Protein AF-A0A6B2SFC5-F1 (afdb_monomer)

pLDDT: mean 78.7, std 19.56, range [32.75, 97.81]

Mean predicted aligned error: 10.83 Å

Foldseek 3Di:
DDDDDDDDPPDPPPDPPQQKWWADPDDDTHGADDDPFKGKDWDAFADAFIKIWGNAFADPQKWKDFVNHTFDWDDPPNTITMTGDGRHIGIMMMGGDDPPPPPD

Nearest PDB structures (foldseek):
  6w98-assembly1_A  TM=8.307E-01  e=1.049E-01  Mycobacteroides abscessus subsp. abscessus
  6wby-assembly1_A  TM=8.260E-01  e=1.449E-01  Mycobacteroides abscessus
  4fgm-assembly1_A  TM=5.055E-01  e=4.735E-01  Idiomarina loihiensis L2TR

Sequence (104 aa):
RLSQEDGSALWRVDRQVARAAVVPRTGDPEPVAAGPVELHTKIESGDEGRVLRLADSADPGWTATLDGRPLPRTTVDGWAQGFELPTAGGHLDVTYDTPMTRTA

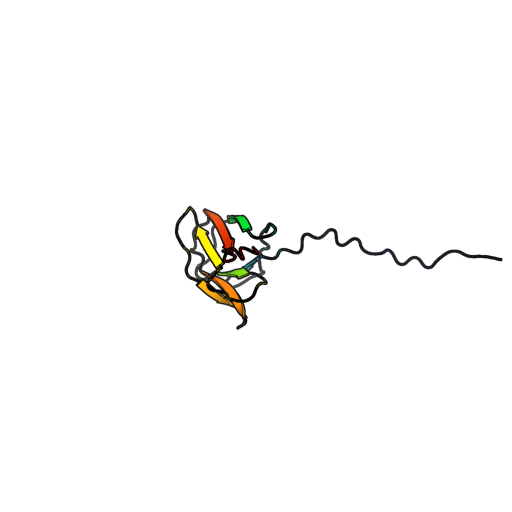Structure (mmCIF, N/CA/C/O backbone):
data_AF-A0A6B2SFC5-F1
#
_entry.id   AF-A0A6B2SFC5-F1
#
loop_
_atom_site.group_PDB
_atom_site.id
_atom_site.type_symbol
_atom_site.label_atom_id
_atom_site.label_alt_id
_atom_site.label_comp_id
_atom_site.label_asym_id
_atom_site.label_entity_id
_atom_site.label_seq_id
_atom_site.pdbx_PDB_ins_code
_atom_site.Cartn_x
_atom_site.Cartn_y
_atom_site.Cartn_z
_atom_site.occupancy
_atom_site.B_iso_or_equiv
_atom_site.auth_seq_id
_atom_site.auth_comp_id
_atom_site.auth_asym_id
_atom_site.auth_atom_id
_atom_site.pdbx_PDB_model_num
ATOM 1 N N . ARG A 1 1 ? 5.953 -50.573 -36.084 1.00 36.94 1 ARG A N 1
ATOM 2 C CA . ARG A 1 1 ? 4.549 -50.292 -35.697 1.00 36.94 1 ARG A CA 1
ATOM 3 C C . ARG A 1 1 ? 4.597 -49.586 -34.349 1.00 36.94 1 ARG A C 1
ATOM 5 O O . ARG A 1 1 ? 5.196 -50.183 -33.471 1.00 36.94 1 ARG A O 1
ATOM 12 N N . LEU A 1 2 ? 4.069 -48.350 -34.297 1.00 32.75 2 LEU A N 1
ATOM 13 C CA . LEU A 1 2 ? 3.696 -47.490 -33.147 1.00 32.75 2 LEU A CA 1
ATOM 14 C C . LEU A 1 2 ? 4.201 -47.927 -31.757 1.00 32.75 2 LEU A C 1
ATOM 16 O O . LEU A 1 2 ? 3.908 -49.038 -31.337 1.00 32.75 2 LEU A O 1
ATOM 20 N N . SER A 1 3 ? 4.963 -47.138 -31.003 1.00 37.50 3 SER A N 1
ATOM 21 C CA . SER A 1 3 ? 4.669 -45.822 -30.390 1.00 37.50 3 SER A CA 1
ATOM 22 C C . SER A 1 3 ? 4.767 -46.028 -28.883 1.00 37.50 3 SER A C 1
ATOM 24 O O . SER A 1 3 ? 4.238 -47.016 -28.385 1.00 37.50 3 SER A O 1
ATOM 26 N N . GLN A 1 4 ? 5.421 -45.109 -28.180 1.00 53.25 4 GLN A N 1
ATOM 27 C CA . GLN A 1 4 ? 5.081 -44.698 -26.816 1.00 53.25 4 GLN A CA 1
ATOM 28 C C . GLN A 1 4 ? 5.903 -43.441 -26.520 1.00 53.25 4 GLN A C 1
ATOM 30 O O . GLN A 1 4 ? 7.060 -43.495 -26.125 1.00 53.25 4 GLN A O 1
ATOM 35 N N . GLU A 1 5 ? 5.313 -42.343 -26.982 1.00 44.16 5 GLU A N 1
ATOM 36 C CA . GLU A 1 5 ? 5.164 -41.048 -26.318 1.00 44.16 5 GLU A CA 1
ATOM 37 C C . GLU A 1 5 ? 6.233 -40.691 -25.275 1.00 44.16 5 GLU A C 1
ATOM 39 O O . GLU A 1 5 ? 6.308 -41.254 -24.185 1.00 44.16 5 GLU A O 1
ATOM 44 N N . ASP A 1 6 ? 7.037 -39.704 -25.668 1.00 46.25 6 ASP A N 1
ATOM 45 C CA . ASP A 1 6 ? 7.982 -38.957 -24.852 1.00 46.25 6 ASP A CA 1
ATOM 46 C C . ASP A 1 6 ? 7.311 -38.465 -23.564 1.00 46.25 6 ASP A C 1
ATOM 48 O O . ASP A 1 6 ? 6.379 -37.658 -23.570 1.00 46.25 6 ASP A O 1
ATOM 52 N N . GLY A 1 7 ? 7.787 -39.005 -22.446 1.00 52.59 7 GLY A N 1
ATOM 53 C CA . GLY A 1 7 ? 7.426 -38.566 -21.115 1.00 52.59 7 GLY A CA 1
ATOM 54 C C . GLY A 1 7 ? 8.080 -37.228 -20.807 1.00 52.59 7 GLY A C 1
ATOM 55 O O . GLY A 1 7 ? 9.145 -37.179 -20.201 1.00 52.59 7 GLY A O 1
ATOM 56 N N . SER A 1 8 ? 7.403 -36.138 -21.138 1.00 52.25 8 SER A N 1
ATOM 57 C CA . 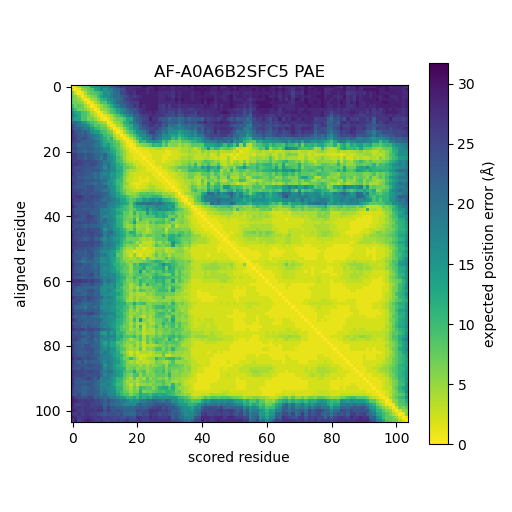SER A 1 8 ? 7.621 -34.853 -20.486 1.00 52.25 8 SER A CA 1
ATOM 58 C C . SER A 1 8 ? 6.444 -34.613 -19.549 1.00 52.25 8 SER A C 1
ATOM 60 O O . SER A 1 8 ? 5.359 -34.189 -19.941 1.00 52.25 8 SER A O 1
ATOM 62 N N . ALA A 1 9 ? 6.646 -34.948 -18.273 1.00 47.75 9 ALA A N 1
ATOM 63 C CA . ALA A 1 9 ? 5.728 -34.560 -17.218 1.00 47.75 9 ALA A CA 1
ATOM 64 C C . ALA A 1 9 ? 5.600 -33.028 -17.239 1.00 47.75 9 ALA A C 1
ATOM 66 O O . ALA A 1 9 ? 6.512 -32.311 -16.826 1.00 47.75 9 ALA A O 1
ATOM 67 N N . LEU A 1 10 ? 4.471 -32.535 -17.752 1.00 49.19 10 LEU A N 1
ATOM 68 C CA . LEU A 1 10 ? 4.024 -31.160 -17.577 1.00 49.19 10 LEU A CA 1
ATOM 69 C C . LEU A 1 10 ? 3.962 -30.921 -16.074 1.00 49.19 10 LEU A C 1
ATOM 71 O O . LEU A 1 10 ? 3.086 -31.447 -15.381 1.00 49.19 10 LEU A O 1
ATOM 75 N N . TRP A 1 11 ? 4.937 -30.188 -15.546 1.00 51.47 11 TRP A N 1
ATOM 76 C CA . TRP A 1 11 ? 4.880 -29.766 -14.164 1.00 51.47 11 TRP A CA 1
ATOM 77 C C . TRP A 1 11 ? 3.590 -28.964 -13.996 1.00 51.47 11 TRP A 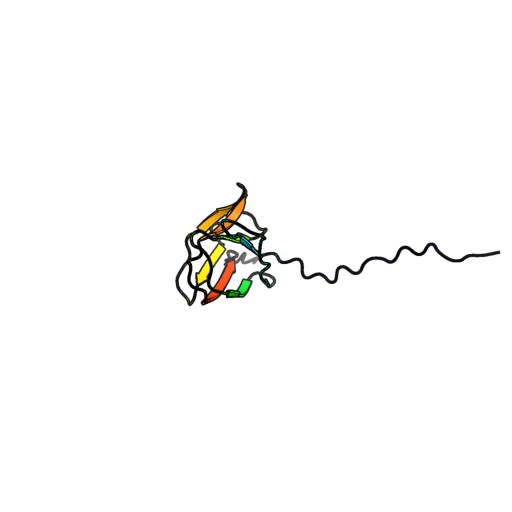C 1
ATOM 79 O O . TRP A 1 11 ? 3.362 -27.943 -14.641 1.00 51.47 11 TRP A O 1
ATOM 89 N N . ARG A 1 12 ? 2.696 -29.468 -13.147 1.00 44.84 12 ARG A N 1
ATOM 90 C CA . ARG A 1 12 ? 1.586 -28.680 -12.628 1.00 44.84 12 ARG A CA 1
ATOM 91 C C . ARG A 1 12 ? 2.200 -27.630 -11.713 1.00 44.84 12 ARG A C 1
ATOM 93 O O . ARG A 1 12 ? 2.598 -27.956 -10.599 1.00 44.84 12 ARG A O 1
ATOM 100 N N . VAL A 1 13 ? 2.276 -26.378 -12.154 1.00 47.97 13 VAL A N 1
ATOM 101 C CA . VAL A 1 13 ? 2.356 -25.259 -11.207 1.00 47.97 13 VAL A CA 1
ATOM 102 C C . VAL A 1 13 ? 0.937 -24.995 -10.726 1.00 47.97 13 VAL A C 1
ATOM 104 O O . VAL A 1 13 ? 0.253 -24.083 -11.162 1.00 47.97 13 VAL A O 1
ATOM 107 N N . ASP A 1 14 ? 0.504 -25.846 -9.800 1.00 40.34 14 ASP A N 1
ATOM 108 C CA . ASP A 1 14 ? -0.326 -25.393 -8.689 1.00 40.34 14 ASP A CA 1
ATOM 109 C C . ASP A 1 14 ? 0.650 -24.821 -7.651 1.00 40.34 14 ASP A C 1
ATOM 111 O O . ASP A 1 14 ? 1.001 -25.444 -6.655 1.00 40.34 14 ASP A O 1
ATOM 115 N N . ARG A 1 15 ? 1.257 -23.678 -7.979 1.00 39.75 15 ARG A N 1
ATOM 116 C CA . ARG A 1 15 ? 1.904 -22.836 -6.977 1.00 39.75 15 ARG A CA 1
ATOM 117 C C . ARG A 1 15 ? 1.122 -21.553 -6.993 1.00 39.75 15 ARG A C 1
ATOM 119 O O . ARG A 1 15 ? 1.146 -20.836 -7.989 1.00 39.75 15 ARG A O 1
ATOM 126 N N . GLN A 1 16 ? 0.438 -21.274 -5.896 1.00 41.00 16 GLN A N 1
ATOM 127 C CA . GLN A 1 16 ? 0.038 -19.914 -5.595 1.00 41.00 16 GLN A CA 1
ATOM 128 C C . GLN A 1 16 ? 1.327 -19.082 -5.574 1.00 41.00 16 GLN A C 1
ATOM 130 O O . GLN A 1 16 ? 2.116 -19.156 -4.635 1.00 41.00 16 GLN A O 1
ATOM 135 N N . VAL A 1 17 ? 1.630 -18.401 -6.681 1.00 49.28 17 VAL A N 1
ATOM 136 C CA . VAL A 1 17 ? 2.793 -17.521 -6.775 1.00 49.28 17 VAL A CA 1
ATOM 137 C C . VAL A 1 17 ? 2.460 -16.332 -5.886 1.00 49.28 17 VAL A C 1
ATOM 139 O O . VAL A 1 17 ? 1.573 -15.549 -6.226 1.00 49.28 17 VAL A O 1
ATOM 142 N N . ALA A 1 18 ? 3.093 -16.245 -4.716 1.00 57.03 18 ALA A N 1
ATOM 143 C CA . ALA A 1 18 ? 2.828 -15.168 -3.772 1.0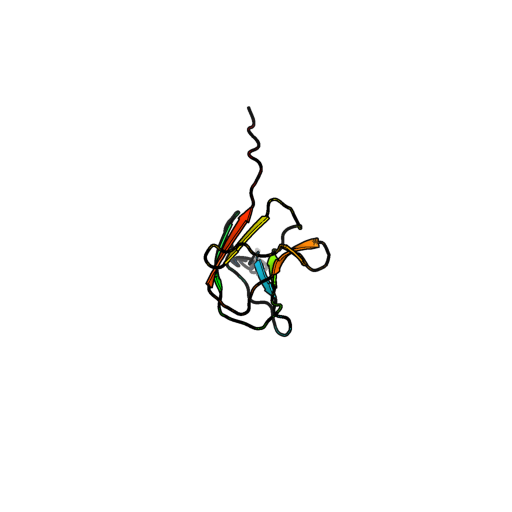0 57.03 18 ALA A CA 1
ATOM 144 C C . ALA A 1 18 ? 3.119 -13.820 -4.450 1.00 57.03 18 ALA A C 1
ATOM 146 O O . ALA A 1 18 ? 4.234 -13.566 -4.905 1.00 57.03 18 ALA A O 1
ATOM 147 N N . ARG A 1 19 ? 2.094 -12.970 -4.555 1.00 72.94 19 ARG A N 1
ATOM 148 C CA . ARG A 1 19 ? 2.206 -11.615 -5.121 1.00 72.94 19 ARG A CA 1
ATOM 149 C C . ARG A 1 19 ? 2.844 -10.629 -4.143 1.00 72.94 19 ARG A C 1
ATOM 151 O O . ARG A 1 19 ? 3.268 -9.559 -4.566 1.00 72.94 19 ARG A O 1
ATOM 158 N N . ALA A 1 20 ? 2.923 -10.986 -2.864 1.00 78.69 20 ALA A N 1
ATOM 159 C CA . ALA A 1 20 ? 3.482 -10.166 -1.802 1.00 78.69 20 ALA A CA 1
ATOM 160 C C . ALA A 1 20 ? 4.512 -10.959 -0.990 1.00 78.69 20 ALA A C 1
ATOM 162 O O . ALA A 1 20 ? 4.375 -12.172 -0.816 1.00 78.69 20 ALA A O 1
ATOM 163 N N . ALA A 1 21 ? 5.533 -10.268 -0.490 1.00 85.88 21 ALA A N 1
ATOM 164 C CA . ALA A 1 21 ? 6.514 -10.825 0.433 1.00 85.88 21 ALA A CA 1
A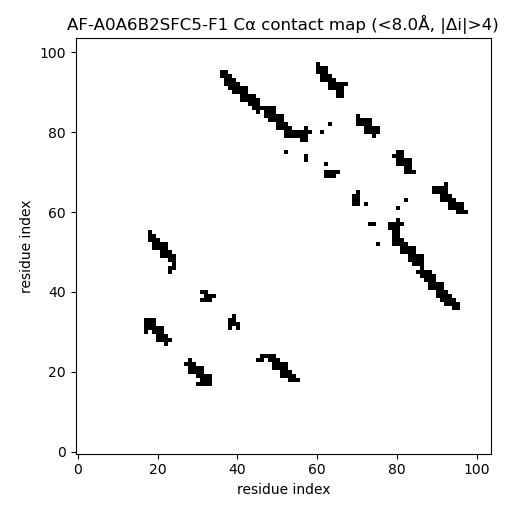TOM 165 C C . ALA A 1 21 ? 6.941 -9.776 1.469 1.00 85.88 21 ALA A C 1
ATOM 167 O O . ALA A 1 21 ? 7.075 -8.595 1.139 1.00 85.88 21 ALA A O 1
ATOM 168 N N . VAL A 1 22 ? 7.190 -10.202 2.706 1.00 85.81 22 VAL A N 1
ATOM 169 C CA . VAL A 1 22 ? 7.896 -9.386 3.699 1.00 85.81 22 VAL A CA 1
ATOM 170 C C . VAL A 1 22 ? 9.389 -9.541 3.450 1.00 85.81 22 VAL A C 1
ATOM 172 O O . VAL A 1 22 ? 9.925 -10.647 3.479 1.00 85.81 22 VAL A O 1
ATOM 175 N N . VAL A 1 23 ? 10.059 -8.424 3.191 1.00 91.00 23 VAL A N 1
ATOM 176 C CA . VAL A 1 23 ? 11.501 -8.373 2.961 1.00 91.00 23 VAL A CA 1
ATOM 177 C C . VAL A 1 23 ? 12.163 -7.842 4.236 1.00 91.00 23 VAL A C 1
ATOM 179 O O . VAL A 1 23 ? 11.975 -6.666 4.576 1.00 91.00 23 VAL A O 1
ATOM 182 N N . PRO A 1 24 ? 12.898 -8.686 4.984 1.00 78.69 24 PRO A N 1
ATOM 183 C CA . PRO A 1 24 ? 13.662 -8.230 6.135 1.00 78.69 24 PRO A CA 1
ATOM 184 C C . PRO A 1 24 ? 14.895 -7.433 5.685 1.00 78.69 24 PRO A C 1
ATOM 186 O O . PRO A 1 24 ? 15.356 -7.550 4.551 1.00 78.69 24 PRO A O 1
ATOM 189 N N . ARG A 1 25 ? 15.479 -6.645 6.598 1.00 81.12 25 ARG A N 1
ATOM 190 C CA . ARG A 1 25 ? 16.746 -5.932 6.337 1.00 8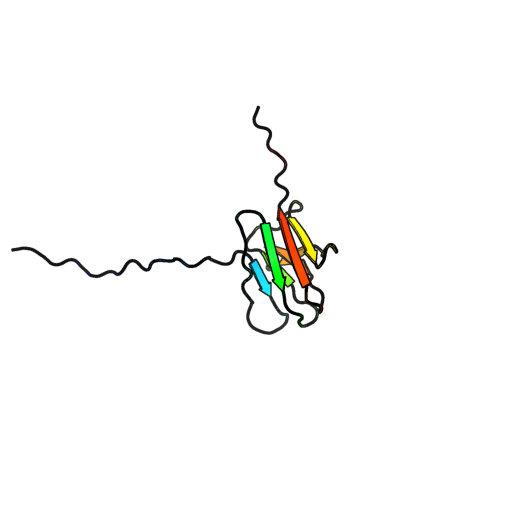1.12 25 ARG A CA 1
ATOM 191 C C . ARG A 1 25 ? 17.897 -6.905 6.046 1.00 81.12 25 ARG A C 1
ATOM 193 O O . ARG A 1 25 ? 18.798 -6.593 5.274 1.00 81.12 25 ARG A O 1
ATOM 200 N N . THR A 1 26 ? 17.864 -8.070 6.688 1.00 75.06 26 THR A N 1
ATOM 201 C CA . THR A 1 26 ? 18.812 -9.172 6.517 1.00 75.06 26 THR A CA 1
ATOM 202 C C . THR A 1 26 ? 18.053 -10.494 6.582 1.00 75.06 26 THR A C 1
ATOM 204 O O . THR A 1 26 ? 17.252 -10.669 7.496 1.00 75.06 26 THR A O 1
ATOM 207 N N . GLY A 1 27 ? 18.329 -11.423 5.667 1.00 81.56 27 GLY A N 1
ATOM 208 C CA . GLY A 1 27 ? 17.663 -12.731 5.598 1.00 81.56 27 GLY A CA 1
ATOM 209 C C . GLY A 1 27 ? 16.813 -12.908 4.339 1.00 81.56 27 GLY A C 1
ATOM 210 O O . GLY A 1 27 ? 16.790 -12.037 3.469 1.00 81.56 27 GLY A O 1
ATOM 211 N N . ASP A 1 28 ? 16.147 -14.056 4.237 1.00 82.12 28 ASP A N 1
ATOM 212 C CA . ASP A 1 28 ? 15.327 -14.420 3.080 1.00 82.12 28 ASP A CA 1
ATOM 213 C C . ASP A 1 28 ? 13.916 -13.793 3.141 1.00 82.12 28 ASP A C 1
ATOM 215 O O . ASP A 1 28 ? 13.359 -13.641 4.232 1.00 82.12 28 ASP A O 1
ATOM 219 N N . PRO A 1 29 ? 13.302 -13.442 1.992 1.00 81.75 29 PRO A N 1
ATOM 220 C CA . PRO A 1 29 ? 11.929 -12.941 1.948 1.00 81.75 29 PRO A CA 1
ATOM 221 C C . PRO A 1 29 ? 10.893 -13.982 2.395 1.00 81.75 29 PRO A C 1
ATOM 223 O O . PRO A 1 29 ? 10.936 -15.138 1.969 1.00 81.75 29 PRO A O 1
ATOM 226 N N . GLU A 1 30 ? 9.900 -13.543 3.168 1.00 83.44 30 GLU A N 1
ATOM 227 C CA . GLU A 1 30 ? 8.776 -14.376 3.604 1.00 83.44 30 GLU A CA 1
ATOM 228 C C . GLU A 1 30 ? 7.552 -14.151 2.696 1.00 83.44 30 GLU A C 1
ATOM 230 O O . GLU A 1 30 ? 7.079 -13.016 2.589 1.00 83.44 30 GLU A O 1
ATOM 235 N N . PRO A 1 31 ? 7.015 -15.186 2.020 1.00 80.31 31 PRO A N 1
ATOM 236 C CA . PRO A 1 31 ? 5.865 -15.033 1.133 1.00 80.31 31 PRO A CA 1
ATOM 237 C C . PRO A 1 31 ? 4.574 -14.753 1.909 1.00 80.31 31 PRO A C 1
ATOM 239 O O . PRO A 1 31 ? 4.296 -15.385 2.926 1.00 80.31 31 PRO A O 1
ATOM 242 N N . VAL A 1 32 ? 3.735 -13.871 1.364 1.00 75.56 32 VAL A N 1
ATOM 243 C CA . VAL A 1 32 ? 2.436 -13.512 1.941 1.00 75.56 32 VAL A CA 1
ATOM 244 C C . VAL A 1 32 ? 1.294 -13.905 0.999 1.00 75.56 32 VAL A C 1
ATOM 246 O O . VAL A 1 32 ? 1.336 -13.639 -0.206 1.00 75.56 32 VAL A O 1
ATOM 249 N N . ALA A 1 33 ? 0.265 -14.555 1.548 1.00 69.69 33 ALA A N 1
ATOM 250 C CA . ALA A 1 33 ? -0.889 -15.038 0.794 1.00 69.69 33 ALA A CA 1
ATOM 251 C C . ALA A 1 33 ? -1.806 -13.886 0.352 1.00 69.69 33 ALA A C 1
ATOM 253 O O . ALA A 1 33 ? -2.489 -13.300 1.183 1.00 69.69 33 ALA A O 1
ATOM 254 N N . ALA A 1 34 ? -1.853 -13.596 -0.951 1.00 59.84 34 ALA A N 1
ATOM 255 C CA . ALA A 1 34 ? -2.675 -12.534 -1.534 1.00 59.84 34 ALA A CA 1
ATOM 256 C C . ALA A 1 34 ? -3.837 -13.078 -2.378 1.00 59.84 34 ALA A C 1
ATOM 258 O O . ALA A 1 34 ? -3.670 -14.045 -3.127 1.00 59.84 34 ALA A O 1
ATOM 259 N N . GLY A 1 35 ? -5.001 -12.434 -2.259 1.00 56.09 35 GLY A N 1
ATOM 260 C CA . GLY A 1 35 ? -6.163 -12.621 -3.123 1.00 56.09 35 GLY A CA 1
ATOM 261 C C . GLY A 1 35 ? -6.122 -11.717 -4.368 1.00 56.09 35 GLY A C 1
ATOM 262 O O . GLY A 1 35 ? -5.146 -11.000 -4.582 1.00 56.09 35 GLY A O 1
ATOM 263 N N . PRO A 1 36 ? -7.168 -11.742 -5.218 1.00 57.62 36 PRO A N 1
ATOM 264 C CA . PRO A 1 36 ? -7.151 -11.110 -6.542 1.00 57.62 36 PRO A CA 1
ATOM 265 C C . PRO A 1 36 ? -6.937 -9.588 -6.566 1.00 57.62 36 PRO A C 1
ATOM 267 O O . PRO A 1 36 ? -6.497 -9.082 -7.592 1.00 57.62 36 PRO A O 1
ATOM 270 N N . VAL A 1 37 ? -7.238 -8.862 -5.483 1.00 61.59 37 VAL A N 1
ATOM 271 C CA . VAL A 1 37 ? -7.051 -7.393 -5.371 1.00 61.59 37 VAL A CA 1
ATOM 272 C C . VAL A 1 37 ? -6.672 -6.967 -3.937 1.00 61.59 37 VAL A C 1
ATOM 274 O O . VAL A 1 37 ? -6.385 -5.803 -3.665 1.00 61.59 37 VAL A O 1
ATOM 277 N N . GLU A 1 38 ? -6.639 -7.916 -3.003 1.00 74.19 38 GLU A N 1
ATOM 278 C CA . GLU A 1 38 ? -6.538 -7.639 -1.576 1.00 74.19 38 GLU A CA 1
ATOM 279 C C . GLU A 1 38 ? -5.721 -8.715 -0.849 1.00 74.19 38 GLU A C 1
ATOM 281 O O . GLU A 1 38 ? -5.710 -9.893 -1.221 1.00 74.19 38 GLU A O 1
ATOM 286 N N . LEU A 1 39 ? -4.987 -8.285 0.171 1.00 81.38 39 LEU A N 1
ATOM 287 C CA . LEU A 1 39 ? -4.152 -9.102 1.044 1.00 81.38 39 LEU A CA 1
ATOM 288 C C . LEU A 1 39 ? -4.711 -8.977 2.456 1.00 81.38 39 LEU A C 1
ATOM 290 O O . LEU A 1 39 ? -4.737 -7.872 2.988 1.00 81.38 39 LEU A O 1
ATOM 294 N N . HIS A 1 40 ? -5.086 -10.101 3.063 1.00 86.38 40 HIS A N 1
ATOM 295 C CA . HIS A 1 40 ? -5.544 -10.162 4.451 1.00 86.38 40 HIS A CA 1
ATOM 296 C C . HIS A 1 40 ? -4.809 -11.292 5.146 1.00 86.38 40 HIS A C 1
ATOM 298 O O . HIS A 1 40 ? -5.074 -12.471 4.897 1.00 86.38 40 HIS A O 1
ATOM 304 N N . THR A 1 41 ? -3.841 -10.952 5.987 1.00 86.25 41 THR A N 1
ATOM 305 C CA . THR A 1 41 ? -3.021 -11.97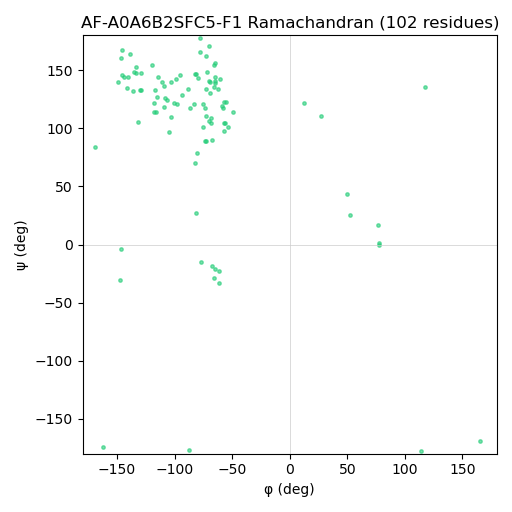0 6.639 1.00 86.25 41 THR A CA 1
ATOM 306 C C . THR A 1 41 ? -2.595 -11.548 8.031 1.00 86.25 41 THR A C 1
ATOM 308 O O . THR A 1 41 ? -2.557 -10.370 8.376 1.00 86.25 41 THR A O 1
ATOM 311 N N . LYS A 1 42 ? -2.203 -12.531 8.835 1.00 90.00 42 LYS A N 1
ATOM 312 C CA . LYS A 1 42 ? -1.424 -12.268 10.036 1.00 90.00 42 LYS A CA 1
ATOM 313 C C . LYS A 1 42 ? 0.058 -12.268 9.671 1.00 90.00 42 LYS A C 1
ATOM 315 O O . LYS A 1 42 ? 0.513 -13.184 8.990 1.00 90.00 42 LYS A O 1
ATOM 320 N N . ILE A 1 43 ? 0.790 -11.271 10.153 1.00 90.94 43 ILE A N 1
ATOM 321 C CA . ILE A 1 43 ? 2.253 -11.226 10.083 1.00 90.94 43 ILE A CA 1
ATOM 322 C C . ILE A 1 43 ? 2.838 -11.297 11.491 1.00 90.94 43 ILE A C 1
ATOM 324 O O . ILE A 1 43 ? 2.268 -10.751 12.444 1.00 90.94 43 ILE A O 1
ATOM 328 N N . GLU A 1 44 ? 3.974 -11.969 11.635 1.00 92.50 44 GLU A N 1
ATOM 329 C CA . GLU A 1 44 ? 4.676 -12.048 12.915 1.00 92.50 44 GLU A CA 1
ATOM 330 C C . GLU A 1 44 ? 5.449 -10.754 13.203 1.00 92.50 44 GLU A C 1
ATOM 332 O O . GLU A 1 44 ? 5.630 -9.898 12.329 1.00 92.50 44 GLU A O 1
ATOM 337 N N . SER A 1 45 ? 5.884 -10.577 14.450 1.00 91.12 45 SER A N 1
ATOM 338 C CA . SER A 1 45 ? 6.830 -9.514 14.803 1.00 91.12 45 SER A CA 1
ATOM 339 C C . SER A 1 45 ? 8.186 -9.767 14.142 1.00 91.12 45 SER A C 1
ATOM 341 O O . SER A 1 45 ? 8.535 -10.908 13.855 1.00 91.12 45 SER A O 1
ATOM 343 N N . GLY A 1 46 ? 8.963 -8.715 13.905 1.00 90.56 46 GLY A N 1
ATOM 344 C CA . GLY A 1 46 ? 10.273 -8.836 13.270 1.00 90.56 46 GLY A CA 1
ATOM 345 C C . GLY A 1 46 ? 11.153 -7.612 13.474 1.00 90.56 46 GLY A C 1
ATOM 346 O O . GLY A 1 46 ? 10.801 -6.685 14.206 1.00 90.56 46 GLY A O 1
ATOM 347 N N . ASP A 1 47 ? 12.308 -7.627 12.816 1.00 91.31 47 ASP A N 1
ATOM 348 C CA . ASP A 1 47 ? 13.300 -6.562 12.912 1.00 91.31 47 ASP A CA 1
ATOM 349 C C . ASP A 1 47 ? 12.810 -5.222 12.359 1.00 91.31 47 ASP A C 1
ATOM 351 O O . ASP A 1 47 ? 11.924 -5.128 11.504 1.00 91.31 47 ASP A O 1
ATOM 355 N N . GLU A 1 48 ? 13.434 -4.154 12.846 1.00 90.31 48 GLU A N 1
ATOM 356 C CA . GLU A 1 48 ? 13.151 -2.800 12.394 1.00 90.31 48 GLU A CA 1
ATOM 357 C C . GLU A 1 48 ? 13.547 -2.606 10.921 1.00 90.31 48 GLU A C 1
ATOM 359 O O . GLU A 1 48 ? 14.576 -3.098 10.448 1.00 90.31 48 GLU A O 1
ATOM 364 N N . GLY A 1 49 ? 12.770 -1.807 10.188 1.00 90.12 49 GLY A N 1
ATOM 365 C CA . GLY A 1 49 ? 13.063 -1.452 8.797 1.00 90.12 49 GLY A CA 1
ATOM 366 C C . GLY A 1 49 ? 12.741 -2.554 7.790 1.00 90.12 49 GLY A C 1
ATOM 367 O O . GLY A 1 49 ? 13.236 -2.511 6.667 1.00 90.12 49 GLY A O 1
ATOM 368 N N . ARG A 1 50 ? 11.937 -3.545 8.182 1.00 96.44 50 ARG A N 1
ATOM 369 C CA . ARG A 1 50 ? 11.352 -4.515 7.254 1.00 96.44 50 ARG A CA 1
ATOM 370 C C . ARG A 1 50 ? 10.262 -3.852 6.403 1.00 96.44 50 ARG A C 1
ATOM 372 O O . ARG A 1 50 ? 9.573 -2.932 6.850 1.00 96.44 50 ARG A O 1
ATOM 379 N N . VAL A 1 51 ? 10.110 -4.326 5.171 1.00 96.12 51 VAL A N 1
ATOM 380 C CA . VAL A 1 51 ? 9.198 -3.738 4.181 1.00 96.12 51 VAL A CA 1
ATOM 381 C C . VAL A 1 51 ? 8.324 -4.833 3.590 1.00 96.12 51 VAL A C 1
ATOM 383 O O . VAL A 1 51 ? 8.819 -5.883 3.186 1.00 96.12 51 VAL A O 1
ATOM 386 N N . LEU A 1 52 ? 7.018 -4.587 3.507 1.00 95.31 52 LEU A N 1
ATOM 387 C CA . LEU A 1 52 ? 6.148 -5.378 2.647 1.00 95.31 52 LEU A CA 1
ATOM 388 C C . LEU A 1 52 ? 6.393 -4.950 1.202 1.00 95.31 52 LEU A C 1
ATOM 390 O O . LEU A 1 52 ? 6.180 -3.786 0.876 1.00 95.31 52 LEU A O 1
ATOM 394 N N . ARG A 1 53 ? 6.795 -5.878 0.337 1.00 94.56 53 ARG A N 1
ATOM 395 C CA . ARG A 1 53 ? 6.976 -5.649 -1.099 1.00 94.56 53 ARG A CA 1
ATOM 396 C C . ARG A 1 53 ? 5.869 -6.354 -1.874 1.00 94.56 53 ARG A C 1
ATOM 398 O O . ARG A 1 53 ? 5.693 -7.567 -1.738 1.00 94.56 53 ARG A O 1
ATOM 405 N N . LEU A 1 54 ? 5.170 -5.612 -2.724 1.00 91.12 54 LEU A N 1
ATOM 406 C CA . LEU A 1 54 ? 4.224 -6.157 -3.693 1.00 91.12 54 LEU A CA 1
ATOM 407 C C . LEU A 1 54 ? 4.917 -6.341 -5.045 1.00 91.12 54 LEU A C 1
ATOM 409 O O . LEU A 1 54 ? 5.766 -5.546 -5.432 1.00 91.12 54 LEU A O 1
ATOM 413 N N . ALA A 1 55 ? 4.543 -7.372 -5.795 1.00 87.19 55 ALA A N 1
ATOM 414 C CA . ALA A 1 55 ? 5.010 -7.601 -7.163 1.00 87.19 55 ALA A CA 1
ATOM 415 C C . ALA A 1 55 ? 4.245 -6.761 -8.211 1.00 87.19 55 ALA A C 1
ATOM 417 O O . ALA A 1 55 ? 4.148 -7.168 -9.367 1.00 87.19 55 ALA A O 1
ATOM 418 N N . ASP A 1 56 ? 3.715 -5.610 -7.800 1.00 87.38 56 ASP A N 1
ATOM 419 C CA . ASP A 1 56 ? 2.950 -4.666 -8.613 1.00 87.38 56 ASP A CA 1
ATOM 420 C C . ASP A 1 56 ? 3.650 -3.305 -8.637 1.00 87.38 56 ASP A C 1
ATOM 422 O O . ASP A 1 56 ? 4.415 -2.970 -7.728 1.00 87.38 56 ASP A O 1
ATOM 426 N N . SER A 1 57 ? 3.404 -2.523 -9.688 1.00 88.19 57 SER A N 1
ATOM 427 C CA . SER A 1 57 ? 3.974 -1.182 -9.822 1.00 88.19 57 SER A CA 1
ATOM 428 C C . SER A 1 57 ? 3.535 -0.274 -8.673 1.00 88.19 57 SER A C 1
ATOM 430 O O . SER A 1 57 ? 2.386 -0.321 -8.231 1.00 88.19 57 SER A O 1
ATOM 432 N N . ALA A 1 58 ? 4.451 0.579 -8.215 1.00 90.88 58 ALA A N 1
ATOM 433 C CA . ALA A 1 58 ? 4.143 1.625 -7.252 1.00 90.88 58 ALA A CA 1
ATOM 434 C C . ALA A 1 58 ? 3.031 2.536 -7.793 1.00 90.88 58 ALA A C 1
ATOM 436 O O . ALA A 1 58 ? 3.172 3.127 -8.864 1.00 90.88 58 ALA A O 1
ATOM 437 N N . ASP A 1 59 ? 1.935 2.641 -7.044 1.00 91.00 59 ASP A N 1
ATOM 438 C CA . ASP A 1 59 ? 0.733 3.366 -7.455 1.00 91.00 59 ASP A CA 1
ATOM 439 C C . ASP A 1 59 ? 0.009 3.948 -6.224 1.00 91.00 59 ASP A C 1
ATOM 441 O O . ASP A 1 59 ? -0.050 3.296 -5.172 1.00 91.00 59 ASP A O 1
ATOM 445 N N . PRO A 1 60 ? -0.529 5.181 -6.298 1.00 88.25 60 PRO A N 1
ATOM 446 C CA . PRO A 1 60 ? -1.224 5.801 -5.171 1.00 88.25 60 PRO A CA 1
ATOM 447 C C . PRO A 1 60 ? -2.517 5.082 -4.762 1.00 88.25 60 PRO A C 1
ATOM 449 O O . PRO A 1 60 ? -2.926 5.245 -3.611 1.00 88.25 60 PRO A O 1
ATOM 452 N N . GLY A 1 61 ? -3.128 4.280 -5.643 1.00 90.12 61 GLY A N 1
ATOM 453 C CA . GLY A 1 61 ? -4.322 3.483 -5.344 1.00 90.12 61 GLY A CA 1
ATOM 454 C C . GLY A 1 61 ? -4.075 2.359 -4.334 1.00 90.12 61 GLY A C 1
ATOM 455 O O . GLY A 1 61 ? -5.016 1.883 -3.703 1.00 90.12 61 GLY A O 1
ATOM 456 N N . TRP A 1 62 ? -2.817 1.964 -4.110 1.00 93.31 62 TRP A N 1
ATOM 457 C CA . TRP A 1 62 ? -2.479 1.002 -3.064 1.00 93.31 62 TRP A CA 1
ATOM 458 C C . TRP A 1 62 ? -2.585 1.628 -1.671 1.00 93.31 62 TRP A C 1
ATOM 460 O O . TRP A 1 62 ? -2.025 2.701 -1.400 1.00 93.31 62 TRP A O 1
ATOM 470 N N . THR A 1 63 ? -3.225 0.915 -0.749 1.00 93.94 63 THR A N 1
ATOM 471 C CA . THR A 1 63 ? -3.271 1.260 0.676 1.00 93.94 63 THR A CA 1
ATOM 472 C C . THR A 1 63 ? -2.974 0.039 1.534 1.00 93.94 63 THR A C 1
ATOM 474 O O . THR A 1 63 ? -3.289 -1.080 1.141 1.00 93.94 63 THR A O 1
ATOM 477 N N . ALA A 1 64 ? -2.347 0.252 2.692 1.00 95.38 64 ALA A N 1
ATOM 478 C CA . ALA A 1 64 ? -2.053 -0.809 3.645 1.00 95.38 64 ALA A CA 1
ATOM 479 C C . ALA A 1 64 ? -2.264 -0.343 5.085 1.00 95.38 64 ALA A C 1
ATOM 481 O O . ALA A 1 64 ? -1.947 0.804 5.426 1.00 95.38 64 ALA A O 1
ATOM 482 N N . THR A 1 65 ? -2.751 -1.245 5.935 1.00 96.62 65 THR A N 1
ATOM 483 C CA . THR A 1 65 ? -2.908 -1.011 7.373 1.00 96.62 65 THR A CA 1
ATOM 484 C C . THR A 1 65 ? -2.424 -2.195 8.204 1.00 96.62 65 THR A C 1
ATOM 486 O O . THR A 1 65 ? -2.535 -3.338 7.768 1.00 96.62 65 THR A O 1
ATOM 489 N N . LEU A 1 66 ? -1.917 -1.920 9.410 1.00 96.31 66 LEU A N 1
ATOM 490 C CA . LEU A 1 66 ? -1.598 -2.928 10.422 1.00 96.31 66 LEU A CA 1
ATOM 491 C C . LEU A 1 66 ? -2.446 -2.701 11.676 1.00 96.31 66 LEU A C 1
ATOM 493 O O . LEU A 1 66 ? -2.307 -1.681 12.366 1.00 96.31 66 LEU A O 1
ATOM 497 N N . ASP A 1 67 ? -3.334 -3.650 11.959 1.00 96.12 67 ASP A N 1
ATOM 498 C CA . ASP A 1 67 ? -4.383 -3.530 12.977 1.00 96.12 67 ASP A CA 1
ATOM 499 C C . ASP A 1 67 ? -5.171 -2.212 12.818 1.00 96.12 67 ASP A C 1
ATOM 501 O O . ASP A 1 67 ? -5.386 -1.466 13.776 1.00 96.12 67 ASP A O 1
ATOM 505 N N . GLY A 1 68 ? -5.519 -1.868 11.573 1.00 96.06 68 GLY A N 1
ATOM 506 C CA . GLY A 1 68 ? -6.262 -0.653 11.223 1.00 96.06 68 GLY A CA 1
ATOM 507 C C . GLY A 1 68 ? -5.452 0.651 11.214 1.00 96.06 68 GLY A C 1
ATOM 508 O O . GLY A 1 68 ? -6.013 1.712 10.942 1.00 96.06 68 GLY A O 1
ATOM 509 N N . ARG A 1 69 ? -4.140 0.615 11.482 1.00 97.25 69 ARG A N 1
ATOM 510 C CA . ARG A 1 69 ? -3.269 1.805 11.419 1.00 97.25 69 ARG A CA 1
ATOM 511 C C . ARG A 1 69 ? -2.599 1.911 10.049 1.00 97.25 69 ARG A C 1
ATOM 513 O O . ARG A 1 69 ? -1.987 0.929 9.634 1.00 97.25 69 ARG A O 1
ATOM 520 N N . PRO A 1 70 ? -2.662 3.063 9.359 1.00 96.69 70 PRO A N 1
ATOM 521 C CA . PRO A 1 70 ? -2.097 3.205 8.022 1.00 96.69 70 PRO A CA 1
ATOM 522 C C . PRO A 1 70 ? -0.575 3.063 8.028 1.00 96.69 70 PRO A C 1
ATOM 524 O O . PRO A 1 70 ? 0.101 3.582 8.919 1.00 96.69 70 PRO A O 1
ATOM 527 N N . LEU A 1 71 ? -0.049 2.386 7.009 1.00 97.19 71 LEU A N 1
ATOM 528 C CA . LEU A 1 71 ? 1.385 2.197 6.812 1.00 97.19 71 LEU A CA 1
ATOM 529 C C . LEU A 1 71 ? 1.949 3.199 5.788 1.00 97.19 71 LEU A 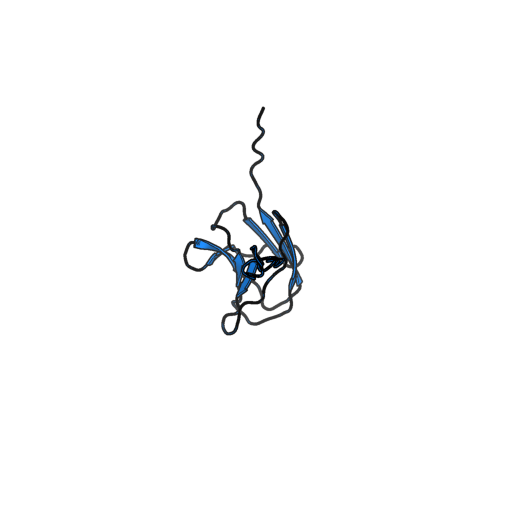C 1
ATOM 531 O O . LEU A 1 71 ? 1.288 3.486 4.782 1.00 97.19 71 LEU A O 1
ATOM 535 N N . PRO A 1 72 ? 3.174 3.716 5.996 1.00 97.56 72 PRO A N 1
ATOM 536 C CA . PRO A 1 72 ? 3.859 4.541 5.008 1.00 97.56 72 PRO A CA 1
ATOM 537 C C . PRO A 1 72 ? 4.123 3.756 3.722 1.00 97.56 72 PRO A C 1
ATOM 539 O O . PRO A 1 72 ? 4.612 2.628 3.762 1.00 97.56 72 PRO A O 1
ATOM 542 N N . ARG A 1 73 ? 3.822 4.366 2.572 1.00 96.12 73 ARG A N 1
ATOM 543 C CA . ARG A 1 73 ? 4.150 3.811 1.252 1.00 96.12 73 ARG A CA 1
ATOM 544 C C . ARG A 1 73 ? 5.600 4.106 0.883 1.00 96.12 73 ARG A C 1
ATOM 546 O O . ARG A 1 73 ? 6.105 5.187 1.175 1.00 96.12 73 ARG A O 1
ATOM 553 N N . THR A 1 74 ? 6.221 3.188 0.162 1.00 97.00 74 THR A N 1
ATOM 554 C CA . THR A 1 74 ? 7.562 3.353 -0.404 1.00 97.00 74 THR A CA 1
ATOM 555 C C . THR A 1 74 ? 7.665 2.642 -1.753 1.00 97.00 74 THR A C 1
ATOM 557 O O . THR A 1 74 ? 6.793 1.847 -2.106 1.00 97.00 74 THR A O 1
ATOM 560 N N . THR A 1 75 ? 8.727 2.920 -2.506 1.00 96.25 75 THR A N 1
ATOM 561 C CA . THR A 1 75 ? 9.043 2.214 -3.754 1.00 96.25 75 THR A CA 1
ATOM 562 C C . THR A 1 75 ? 10.235 1.296 -3.519 1.00 96.25 75 THR A C 1
ATOM 564 O O . THR A 1 75 ? 11.305 1.751 -3.117 1.00 96.25 75 THR A O 1
ATOM 567 N N . VAL A 1 76 ? 10.067 0.007 -3.805 1.00 94.00 76 VAL A N 1
ATOM 568 C CA . VAL A 1 76 ? 11.097 -1.025 -3.628 1.00 94.00 76 VAL A CA 1
ATOM 569 C C . VAL A 1 76 ? 11.702 -1.381 -4.986 1.00 94.00 76 VAL A C 1
ATOM 571 O O . VAL A 1 76 ? 11.001 -1.436 -5.997 1.00 94.00 76 VAL A O 1
ATOM 574 N N . ASP A 1 77 ? 13.021 -1.577 -5.034 1.00 91.88 77 ASP A N 1
ATOM 575 C CA . ASP A 1 77 ? 13.775 -1.924 -6.254 1.00 91.88 77 ASP A CA 1
ATOM 576 C C . ASP A 1 77 ? 13.531 -0.979 -7.451 1.00 91.88 77 ASP A C 1
ATOM 578 O O . ASP A 1 77 ? 13.671 -1.365 -8.610 1.00 91.88 77 ASP A O 1
ATOM 582 N N . GLY A 1 78 ? 13.136 0.268 -7.180 1.00 93.75 78 GLY A N 1
ATOM 583 C CA . GLY A 1 78 ? 12.895 1.297 -8.193 1.00 93.75 78 GLY A CA 1
ATOM 584 C C . GLY A 1 78 ? 11.574 1.187 -8.964 1.00 93.75 78 GLY A C 1
ATOM 585 O O . GLY A 1 78 ? 11.321 2.046 -9.806 1.00 93.75 78 GLY A O 1
ATOM 586 N N . TRP A 1 79 ? 10.722 0.192 -8.693 1.00 90.94 79 TRP A N 1
ATOM 587 C CA . TRP A 1 79 ? 9.439 0.050 -9.404 1.00 90.94 79 TRP A CA 1
ATOM 588 C C . TRP A 1 79 ? 8.298 -0.539 -8.574 1.00 90.94 79 TRP A C 1
ATOM 590 O O . TRP A 1 79 ? 7.141 -0.214 -8.835 1.00 90.94 79 TRP A O 1
ATOM 600 N N . ALA A 1 80 ? 8.597 -1.404 -7.608 1.00 93.81 80 ALA A N 1
ATOM 601 C CA . ALA A 1 80 ? 7.591 -2.165 -6.886 1.00 93.81 80 ALA A CA 1
ATOM 602 C C . ALA A 1 80 ? 6.922 -1.317 -5.798 1.00 93.81 80 ALA A C 1
ATOM 604 O O . ALA A 1 80 ? 7.590 -0.535 -5.115 1.00 93.81 80 ALA A O 1
ATOM 605 N N . GLN A 1 81 ? 5.619 -1.508 -5.595 1.00 96.19 81 GLN A N 1
ATOM 606 C CA . GLN A 1 81 ? 4.921 -0.944 -4.445 1.00 96.19 81 GLN A CA 1
ATOM 607 C C . GLN A 1 81 ? 5.446 -1.585 -3.157 1.00 96.19 81 GLN A C 1
ATOM 609 O O . GLN A 1 81 ? 5.568 -2.810 -3.057 1.00 96.19 81 GLN A O 1
ATOM 614 N N . GLY A 1 82 ? 5.702 -0.762 -2.143 1.00 96.50 82 GLY A N 1
ATOM 615 C CA . GLY A 1 82 ? 6.030 -1.239 -0.810 1.00 96.50 82 GLY A CA 1
ATOM 616 C C . GLY A 1 82 ? 5.369 -0.457 0.314 1.00 96.50 82 GLY A C 1
ATOM 617 O O . GLY A 1 82 ? 4.876 0.657 0.124 1.00 96.50 82 GLY A O 1
ATOM 618 N N . PHE A 1 83 ? 5.384 -1.061 1.499 1.00 97.75 83 PHE A N 1
ATOM 619 C CA . PHE A 1 83 ? 4.917 -0.450 2.738 1.00 97.75 83 PHE A CA 1
ATOM 620 C C . PHE A 1 83 ? 5.891 -0.720 3.880 1.00 97.75 83 PHE A C 1
ATOM 622 O O . PHE A 1 83 ? 6.315 -1.859 4.089 1.00 97.75 83 PHE A O 1
ATOM 629 N N . GLU A 1 84 ? 6.240 0.325 4.623 1.00 97.81 84 GLU A N 1
ATOM 630 C CA . GLU A 1 84 ? 7.089 0.207 5.807 1.00 97.81 84 GLU A CA 1
ATOM 631 C C . GLU A 1 84 ? 6.324 -0.509 6.919 1.00 97.81 84 GLU A C 1
ATOM 633 O O . GLU A 1 84 ? 5.190 -0.147 7.241 1.00 97.81 84 GLU A O 1
ATOM 638 N N . LEU A 1 85 ? 6.940 -1.527 7.515 1.00 96.38 85 LEU A N 1
ATOM 639 C CA . LEU A 1 85 ? 6.335 -2.305 8.588 1.00 96.38 85 LEU A CA 1
ATOM 640 C C . LEU A 1 85 ? 7.033 -2.002 9.921 1.00 96.38 85 LEU A C 1
ATOM 642 O O . LEU A 1 85 ? 8.267 -1.985 9.983 1.00 96.38 85 LEU A O 1
ATOM 646 N N . PRO A 1 86 ? 6.275 -1.826 11.018 1.00 95.44 86 PRO A N 1
ATOM 647 C CA . PRO A 1 86 ? 6.864 -1.746 12.344 1.00 95.44 86 PRO A CA 1
ATOM 648 C C . PRO A 1 86 ? 7.416 -3.111 12.779 1.00 95.44 86 PRO A C 1
ATOM 650 O O . PRO A 1 86 ? 7.161 -4.154 12.165 1.00 95.44 86 PRO A O 1
ATOM 653 N N . THR A 1 87 ? 8.143 -3.100 13.896 1.00 92.56 87 THR A N 1
ATOM 654 C CA . THR A 1 87 ? 8.664 -4.317 14.534 1.00 92.56 87 THR A CA 1
ATOM 655 C C . THR A 1 87 ? 7.555 -5.222 15.069 1.00 92.56 87 THR A C 1
ATOM 657 O O . THR A 1 87 ? 7.710 -6.439 15.117 1.00 92.56 87 THR A O 1
ATOM 660 N N . ALA A 1 88 ? 6.414 -4.647 15.457 1.00 93.00 88 ALA A N 1
ATOM 661 C CA . ALA A 1 88 ? 5.252 -5.407 15.897 1.00 93.00 88 ALA A CA 1
ATOM 662 C C . ALA A 1 88 ? 4.597 -6.172 14.732 1.00 93.00 88 ALA A C 1
ATOM 664 O O . ALA A 1 88 ? 4.466 -5.652 13.622 1.00 93.00 88 ALA A O 1
ATOM 665 N N . GLY A 1 89 ? 4.168 -7.406 15.006 1.00 92.69 89 GLY A N 1
ATOM 666 C CA . GLY A 1 89 ? 3.237 -8.152 14.159 1.00 92.69 89 GLY A CA 1
ATOM 667 C C . GLY A 1 89 ? 1.791 -7.689 14.344 1.00 92.69 89 GLY A C 1
ATOM 668 O O . GLY A 1 89 ? 1.507 -6.836 15.185 1.00 92.69 89 GLY A O 1
ATOM 669 N N . GLY A 1 90 ? 0.874 -8.274 13.575 1.00 95.00 90 GLY A N 1
ATOM 670 C CA . GLY A 1 90 ? -0.541 -7.897 13.603 1.00 95.00 90 GLY A CA 1
ATOM 671 C C . GLY A 1 90 ? -1.323 -8.429 12.407 1.00 95.00 90 GLY A C 1
ATOM 672 O O . GLY A 1 90 ? -0.826 -9.279 11.656 1.00 95.00 90 GLY A O 1
ATOM 673 N N . HIS A 1 91 ? -2.552 -7.941 12.247 1.00 95.56 91 HIS A N 1
ATOM 674 C CA . HIS A 1 91 ? -3.351 -8.184 11.048 1.00 95.56 91 HIS A CA 1
ATOM 675 C C . HIS A 1 91 ? -3.022 -7.136 9.986 1.00 95.56 91 HIS A C 1
ATOM 677 O O . HIS A 1 91 ? -3.185 -5.938 10.219 1.00 95.56 91 HIS A O 1
ATOM 683 N N . LEU A 1 92 ? -2.493 -7.602 8.859 1.00 94.50 92 LEU A N 1
ATOM 684 C CA . LEU A 1 92 ? -2.110 -6.789 7.719 1.00 94.50 92 LEU A CA 1
ATOM 685 C C . LEU A 1 92 ? -3.204 -6.873 6.659 1.00 94.50 92 LEU A C 1
ATOM 687 O O . LEU A 1 92 ? -3.480 -7.953 6.130 1.00 94.50 92 LEU A O 1
ATOM 691 N N . ASP A 1 93 ? -3.730 -5.705 6.320 1.00 94.12 93 ASP A N 1
ATOM 692 C CA . ASP A 1 93 ? -4.689 -5.497 5.245 1.00 94.12 93 ASP A CA 1
ATOM 693 C C . ASP A 1 93 ? -4.037 -4.632 4.170 1.00 94.12 93 ASP A C 1
ATOM 695 O O . ASP A 1 93 ? -3.529 -3.551 4.476 1.00 94.12 93 ASP A O 1
ATOM 699 N N . VAL A 1 94 ? -4.054 -5.081 2.916 1.00 92.56 94 VAL A N 1
ATOM 700 C CA . VAL A 1 94 ? -3.629 -4.282 1.757 1.00 92.56 94 VAL A CA 1
ATOM 701 C C . VAL A 1 94 ? -4.702 -4.351 0.698 1.00 92.56 94 VAL A C 1
ATOM 703 O O . VAL A 1 94 ? -5.173 -5.434 0.362 1.00 92.56 94 VAL A O 1
ATOM 706 N N . THR A 1 95 ? -5.059 -3.201 0.150 1.00 90.50 95 THR A N 1
ATOM 707 C CA . THR A 1 95 ? -6.074 -3.082 -0.892 1.00 90.50 95 THR A CA 1
ATOM 708 C C . THR A 1 95 ? -5.573 -2.181 -2.007 1.00 90.50 95 THR A C 1
ATOM 710 O O . THR A 1 95 ? -4.753 -1.281 -1.788 1.00 90.50 95 THR A O 1
ATOM 713 N N . TYR A 1 96 ? -6.088 -2.419 -3.206 1.00 87.00 96 TYR A N 1
ATOM 714 C CA . TYR A 1 96 ? -5.963 -1.494 -4.320 1.00 87.00 96 TYR A CA 1
ATOM 715 C C . TYR A 1 96 ? -7.323 -0.857 -4.606 1.00 87.00 96 TYR A C 1
ATOM 717 O O . TYR A 1 96 ? -8.277 -1.559 -4.947 1.00 87.00 96 TYR A O 1
ATOM 725 N N . ASP A 1 97 ? -7.421 0.466 -4.479 1.00 82.19 97 ASP A N 1
ATOM 726 C CA . ASP A 1 97 ? -8.573 1.199 -4.998 1.00 82.19 97 ASP A CA 1
ATOM 727 C C . ASP A 1 97 ? -8.441 1.292 -6.518 1.00 82.19 97 ASP A C 1
ATOM 729 O O . ASP A 1 97 ? -7.689 2.105 -7.055 1.00 82.19 97 ASP A O 1
ATOM 733 N N . THR A 1 98 ? -9.171 0.435 -7.231 1.00 61.97 98 THR A N 1
ATOM 734 C CA . THR A 1 98 ? -9.428 0.692 -8.644 1.00 61.97 98 THR A CA 1
ATOM 735 C C . THR A 1 98 ? -10.449 1.824 -8.717 1.00 61.97 98 THR A C 1
ATOM 737 O O . THR A 1 98 ? -11.587 1.603 -8.277 1.00 61.97 98 THR A O 1
ATOM 740 N N . PRO A 1 99 ? -10.131 2.995 -9.302 1.00 56.81 99 PRO A N 1
ATOM 741 C CA . PRO A 1 99 ? -11.158 3.987 -9.562 1.00 56.81 99 PRO A CA 1
ATOM 742 C C . PRO A 1 99 ? -12.244 3.302 -10.385 1.00 56.81 99 PRO A C 1
ATOM 744 O O . PRO A 1 99 ? -11.956 2.719 -11.436 1.00 56.81 99 PRO A O 1
ATOM 747 N N . MET A 1 100 ? -13.478 3.308 -9.870 1.00 56.12 100 MET A N 1
ATOM 748 C CA . MET A 1 100 ? -14.616 2.659 -10.513 1.00 56.12 100 MET A CA 1
ATOM 749 C C . MET A 1 100 ? -14.713 3.180 -11.946 1.00 56.12 100 MET A C 1
ATOM 751 O O . MET A 1 100 ? -15.217 4.279 -12.185 1.00 56.12 100 MET A O 1
ATOM 755 N N . THR A 1 101 ? -14.239 2.402 -12.917 1.00 50.97 101 THR A N 1
ATOM 756 C CA . THR A 1 101 ? -14.520 2.697 -14.314 1.00 50.97 101 THR A CA 1
ATOM 757 C C . THR A 1 101 ? -15.977 2.315 -14.500 1.00 50.97 101 THR A C 1
ATOM 759 O O . THR A 1 101 ? -16.313 1.164 -14.764 1.00 50.97 101 THR A O 1
ATOM 762 N N . ARG A 1 102 ? -16.875 3.273 -14.258 1.00 47.56 102 ARG A N 1
ATOM 763 C CA . ARG A 1 102 ? -18.273 3.149 -14.650 1.00 47.56 102 ARG A CA 1
ATOM 764 C C . ARG A 1 102 ? -18.292 3.181 -16.173 1.00 47.56 102 ARG A C 1
ATOM 766 O O . ARG A 1 102 ? -18.366 4.251 -16.769 1.00 47.56 102 ARG A O 1
ATOM 773 N N . THR A 1 103 ? -18.180 2.017 -16.799 1.00 47.84 103 THR A N 1
ATOM 774 C CA . THR A 1 103 ? -18.585 1.854 -18.192 1.00 47.84 103 THR A CA 1
ATOM 775 C C . THR A 1 103 ? -20.105 1.993 -18.216 1.00 47.84 103 THR A C 1
ATOM 777 O O . THR A 1 103 ? -20.810 1.167 -17.635 1.00 47.84 103 THR A O 1
ATOM 780 N N . ALA A 1 104 ? -20.576 3.108 -18.772 1.00 48.84 104 ALA A N 1
ATOM 781 C CA . ALA A 1 104 ? -21.976 3.332 -19.113 1.00 48.84 104 ALA A CA 1
ATOM 782 C C . ALA A 1 104 ? -22.289 2.721 -20.48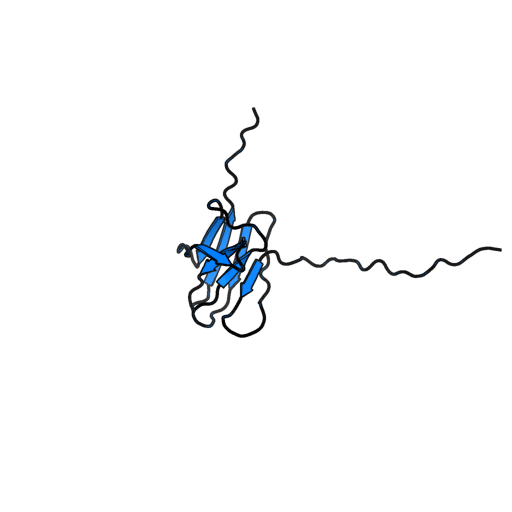3 1.00 48.84 104 ALA A C 1
ATOM 784 O O . ALA A 1 104 ? -21.356 2.667 -21.318 1.00 48.84 104 ALA A O 1
#

Secondary structure (DSSP, 8-state):
------------------SEEEE-SSSPPEEE-B-SSEEEEEE----TT-EEEEEEE--TTEEEEETTEEPPEEEETTTEEEEE--SS-EEEEEEE--------

Radius of gyration: 18.62 Å; Cα contacts (8 Å, |Δi|>4): 191; chains: 1; bounding box: 41×56×52 Å

Solvent-accessible surface area (backbone atoms only — not comparable to full-atom values): 6310 Å² total; per-residue (Å²): 132,87,86,83,78,85,86,71,80,75,75,77,80,86,57,89,74,57,53,29,30,42,36,49,81,73,76,78,69,45,77,35,76,56,58,99,63,39,29,71,42,78,48,73,60,52,64,72,75,18,31,41,38,36,83,44,71,56,56,87,47,54,48,42,25,52,71,84,41,79,43,54,77,46,70,41,97,86,46,22,24,24,30,56,40,67,38,68,45,43,45,38,41,34,40,55,60,72,78,80,78,78,82,126